Protein AF-K1YLX9-F1 (afdb_monomer_lite)

Foldseek 3Di:
DVVLVVVLVVVVVVLVVVLVVVVVVLCVVPVPPPPPPPPPPDDDDDPDPPPPPPQDPSNLQVQLSVQLSVQLVVLCVVCVPPPDVVVSVVNSNVRSNCRNCVSVVVVVVVVVVQVVVQVVVVVVLVVQLVVCVVVPDDNLRSLVVSLVPDDPPNVVVSVVVNVD

pLDDT: mean 75.5, std 16.65, range [36.09, 94.88]

Radius of gyration: 24.66 Å; chains: 1; bounding box: 52×24×75 Å

Sequence (164 aa):
MEYLTGNTAILLCAFISMSIFVLTAIKILSTPYGKYEERYLKGASGQLNRMFIFLPPEAILYLKFLGLFLGAAIMILLFNNVKFKIVQYVLTTIGGVMGFYTPDMILKFMWQKRLEKFENQLLEGLNSMANSLKAGFSFPQALEQLAKESAAPFSQEMNLVLKE

Structure (mmCIF, N/CA/C/O backbone):
data_AF-K1YLX9-F1
#
_entry.id   AF-K1YLX9-F1
#
loop_
_atom_site.group_PDB
_atom_site.id
_atom_site.type_symbol
_atom_site.label_atom_id
_atom_site.label_alt_id
_atom_site.label_comp_id
_atom_site.label_asym_id
_atom_site.label_entity_id
_atom_site.label_seq_id
_atom_site.pdbx_PDB_ins_code
_atom_site.Cartn_x
_atom_site.Cartn_y
_atom_site.Cartn_z
_atom_site.occupancy
_atom_site.B_iso_or_equiv
_atom_site.auth_seq_id
_atom_site.auth_comp_id
_atom_site.auth_asym_id
_atom_site.auth_atom_id
_atom_site.pdbx_PDB_model_num
ATOM 1 N N . MET A 1 1 ? 27.629 9.381 -38.669 1.00 47.66 1 MET A N 1
ATOM 2 C CA . MET A 1 1 ? 27.213 9.246 -37.254 1.00 47.66 1 MET A CA 1
ATOM 3 C C . MET A 1 1 ? 25.820 9.826 -36.963 1.00 47.66 1 MET A C 1
ATOM 5 O O . MET A 1 1 ? 25.278 9.491 -35.923 1.00 47.66 1 MET A O 1
ATOM 9 N N . GLU A 1 2 ? 25.190 10.595 -37.865 1.00 52.34 2 GLU A N 1
ATOM 10 C CA . GLU A 1 2 ? 23.829 11.158 -37.673 1.00 52.34 2 GLU A CA 1
ATOM 11 C C . GLU A 1 2 ? 22.664 10.162 -37.832 1.00 52.34 2 GLU A C 1
ATOM 13 O O . GLU A 1 2 ? 21.599 10.355 -37.257 1.00 52.34 2 GLU A O 1
ATOM 18 N N . TYR A 1 3 ? 22.849 9.054 -38.555 1.00 50.16 3 TYR A N 1
ATOM 19 C CA . TYR A 1 3 ? 21.766 8.080 -38.772 1.00 50.16 3 TYR A CA 1
ATOM 20 C C . TYR A 1 3 ? 21.400 7.261 -37.516 1.00 50.16 3 TYR A C 1
ATOM 22 O O . TYR A 1 3 ? 20.285 6.753 -37.407 1.00 50.16 3 TYR A O 1
ATOM 30 N N . LEU A 1 4 ? 22.317 7.140 -36.547 1.00 51.62 4 LEU A N 1
ATOM 31 C CA . LEU A 1 4 ? 22.100 6.360 -35.320 1.00 51.62 4 LEU A CA 1
ATOM 32 C C . LEU A 1 4 ? 21.313 7.136 -34.253 1.00 51.62 4 LEU A C 1
ATOM 34 O O . LEU A 1 4 ? 20.521 6.525 -33.539 1.00 51.62 4 LEU A O 1
ATOM 38 N N . THR A 1 5 ? 21.487 8.459 -34.172 1.00 58.88 5 THR A N 1
ATOM 39 C CA . THR A 1 5 ? 20.756 9.332 -33.236 1.00 58.88 5 THR A CA 1
ATOM 40 C C . THR A 1 5 ? 19.301 9.527 -33.661 1.00 58.88 5 THR A C 1
ATOM 42 O O . THR A 1 5 ? 18.410 9.531 -32.810 1.00 58.88 5 THR A O 1
ATOM 45 N N . GLY A 1 6 ? 19.042 9.598 -34.972 1.00 62.84 6 GLY A N 1
ATOM 46 C CA . GLY A 1 6 ? 17.687 9.690 -35.522 1.00 62.84 6 GLY A CA 1
ATOM 47 C C . GLY A 1 6 ? 16.824 8.472 -35.185 1.00 62.84 6 GLY A C 1
ATOM 48 O O . GLY A 1 6 ? 15.699 8.624 -34.721 1.00 62.84 6 GLY A O 1
ATOM 49 N N . ASN A 1 7 ? 17.363 7.256 -35.322 1.00 62.34 7 ASN A N 1
ATOM 50 C CA . ASN A 1 7 ? 16.590 6.036 -35.066 1.00 62.34 7 ASN A CA 1
ATOM 51 C C . ASN A 1 7 ? 16.254 5.851 -33.573 1.00 62.34 7 ASN A C 1
ATOM 53 O O . ASN A 1 7 ? 15.144 5.461 -33.222 1.00 62.34 7 ASN A O 1
ATOM 57 N N . THR A 1 8 ? 17.175 6.197 -32.665 1.00 62.91 8 THR A N 1
ATOM 58 C CA . THR A 1 8 ? 16.890 6.182 -31.219 1.00 62.91 8 THR A CA 1
ATOM 59 C C . THR A 1 8 ? 15.872 7.245 -30.820 1.00 62.91 8 THR A C 1
ATOM 61 O O . THR A 1 8 ? 15.028 6.981 -29.969 1.00 62.91 8 THR A O 1
ATOM 64 N N . ALA A 1 9 ? 15.905 8.420 -31.457 1.00 66.62 9 ALA A N 1
ATOM 65 C CA . ALA A 1 9 ? 14.914 9.465 -31.224 1.00 66.62 9 ALA A CA 1
ATOM 66 C C . ALA A 1 9 ? 13.518 9.035 -31.706 1.00 66.62 9 ALA A C 1
ATOM 68 O O . ALA A 1 9 ? 12.544 9.214 -30.983 1.00 66.62 9 ALA A O 1
ATOM 69 N N . ILE A 1 10 ? 13.420 8.390 -32.873 1.00 71.88 10 ILE A N 1
ATOM 70 C CA . ILE A 1 10 ? 12.154 7.862 -33.407 1.00 71.88 10 ILE A CA 1
ATOM 71 C C . ILE A 1 10 ? 11.585 6.770 -32.492 1.00 71.88 10 ILE A C 1
ATOM 73 O O . ILE A 1 10 ? 10.393 6.785 -32.194 1.00 71.88 10 ILE A O 1
ATOM 77 N N . LEU A 1 11 ? 12.429 5.863 -31.992 1.00 65.88 11 LEU A N 1
ATOM 78 C CA . LEU A 1 11 ? 12.009 4.819 -31.054 1.00 65.88 11 LEU A CA 1
ATOM 79 C C . LEU A 1 11 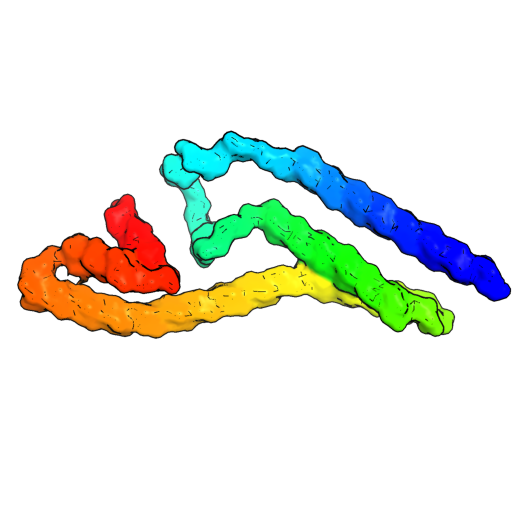? 11.532 5.398 -29.717 1.00 65.88 11 LEU A C 1
ATOM 81 O O . LEU A 1 11 ? 10.519 4.943 -29.190 1.00 65.88 11 LEU A O 1
ATOM 85 N N . LEU A 1 12 ? 12.208 6.423 -29.190 1.00 65.00 12 LEU A N 1
ATOM 86 C CA . LEU A 1 12 ? 11.768 7.127 -27.985 1.00 65.00 12 LEU A CA 1
ATOM 87 C C . LEU A 1 12 ? 10.439 7.848 -28.214 1.00 65.00 12 LEU A C 1
ATOM 89 O O . LEU A 1 12 ? 9.539 7.722 -27.393 1.00 65.00 12 LEU A O 1
ATOM 93 N N . CYS A 1 13 ? 10.269 8.538 -29.342 1.00 70.38 13 CYS A N 1
ATOM 94 C CA . CYS A 1 13 ? 9.016 9.209 -29.682 1.00 70.38 13 CYS A CA 1
ATOM 95 C C . CYS A 1 13 ? 7.858 8.218 -29.863 1.00 70.38 13 CYS A C 1
ATOM 97 O O . CYS A 1 13 ? 6.767 8.457 -29.348 1.00 70.38 13 CYS A O 1
ATOM 99 N N . ALA A 1 14 ? 8.090 7.087 -30.533 1.00 70.06 14 ALA A N 1
ATOM 100 C CA . ALA A 1 14 ? 7.095 6.029 -30.694 1.00 70.06 14 ALA A CA 1
ATOM 101 C C . ALA A 1 14 ? 6.730 5.390 -29.346 1.00 70.06 14 ALA A C 1
ATOM 103 O O . ALA A 1 14 ? 5.557 5.153 -29.069 1.00 70.06 14 ALA A O 1
ATOM 104 N N . PHE A 1 15 ? 7.714 5.178 -28.471 1.00 71.25 15 PHE A N 1
ATOM 105 C CA . PHE A 1 15 ? 7.494 4.640 -27.133 1.00 71.25 15 PHE A CA 1
ATOM 106 C C . PHE A 1 15 ? 6.742 5.621 -26.228 1.00 71.25 15 PHE A C 1
ATOM 108 O O . PHE A 1 15 ? 5.797 5.224 -25.551 1.00 71.25 15 PHE A O 1
ATOM 115 N N . ILE A 1 16 ? 7.108 6.904 -26.247 1.00 73.88 16 ILE A N 1
ATOM 116 C CA . ILE A 1 16 ? 6.421 7.970 -25.507 1.00 73.88 16 ILE A CA 1
ATOM 117 C C . ILE A 1 16 ? 4.983 8.113 -26.018 1.00 73.88 16 ILE A C 1
ATOM 119 O O . ILE A 1 16 ? 4.058 8.178 -25.214 1.00 73.88 16 ILE A O 1
ATOM 123 N N . SER A 1 17 ? 4.770 8.072 -27.336 1.00 70.19 17 SER A N 1
ATOM 124 C CA . SER A 1 17 ? 3.439 8.107 -27.951 1.00 70.19 17 SER A CA 1
ATOM 125 C C . SER A 1 17 ? 2.590 6.895 -27.558 1.00 70.19 17 SER A C 1
ATOM 127 O O . SER A 1 17 ? 1.453 7.069 -27.124 1.00 70.19 17 SER A O 1
ATOM 129 N N . MET A 1 18 ? 3.155 5.684 -27.602 1.00 70.19 18 MET A N 1
ATOM 130 C CA . MET A 1 18 ? 2.475 4.455 -27.182 1.00 70.19 18 MET A CA 1
ATOM 131 C C . MET A 1 18 ? 2.171 4.465 -25.678 1.00 70.19 18 MET A C 1
ATOM 133 O O . MET A 1 18 ? 1.100 4.038 -25.260 1.00 70.19 18 MET A O 1
ATOM 137 N N . SER A 1 19 ? 3.073 5.009 -24.860 1.00 64.00 19 SER A N 1
ATOM 138 C CA . SER A 1 19 ? 2.885 5.143 -23.411 1.00 64.00 19 SER A CA 1
ATOM 139 C C . SER A 1 19 ? 1.769 6.132 -23.091 1.00 64.00 19 SER A C 1
ATOM 141 O O . SER A 1 19 ? 0.883 5.828 -22.301 1.00 64.00 19 SER A O 1
ATOM 143 N N . ILE A 1 20 ? 1.757 7.298 -23.743 1.00 75.88 20 ILE A N 1
ATOM 144 C CA . ILE A 1 20 ? 0.692 8.298 -23.599 1.00 75.88 20 ILE A CA 1
ATOM 145 C C . ILE A 1 20 ? -0.641 7.726 -24.095 1.00 75.88 20 ILE A C 1
ATOM 147 O O . ILE A 1 20 ? -1.665 7.921 -23.441 1.00 75.88 20 ILE A O 1
ATOM 151 N N . PHE A 1 21 ? -0.639 6.975 -25.198 1.00 76.00 21 PHE A N 1
ATOM 152 C CA . PHE A 1 21 ? -1.827 6.307 -25.727 1.00 76.00 21 PHE A CA 1
ATOM 153 C C . PHE A 1 21 ? -2.375 5.264 -24.750 1.00 76.00 21 PHE A C 1
ATOM 155 O O . PHE A 1 21 ? -3.563 5.268 -24.456 1.00 76.00 21 PHE A O 1
ATOM 162 N N . VAL A 1 22 ? -1.517 4.427 -24.165 1.00 68.12 22 VAL A N 1
ATOM 163 C CA . VAL A 1 22 ? -1.929 3.443 -23.155 1.00 68.12 22 VAL A CA 1
ATOM 164 C C . VAL A 1 22 ? -2.443 4.146 -21.894 1.00 68.12 22 VAL A C 1
ATOM 166 O O . VAL A 1 22 ? -3.509 3.801 -21.397 1.00 68.12 22 VAL A O 1
ATOM 169 N N . LEU A 1 23 ? -1.770 5.190 -21.405 1.00 65.69 23 LEU A N 1
ATOM 170 C CA . LEU A 1 23 ? -2.221 5.938 -20.225 1.00 65.69 23 LEU A CA 1
ATOM 171 C C . LEU A 1 23 ? -3.572 6.632 -20.450 1.00 65.69 23 LEU A C 1
ATOM 173 O O . LEU A 1 23 ? -4.428 6.619 -19.565 1.00 65.69 23 LEU A O 1
ATOM 177 N N . THR A 1 24 ? -3.787 7.213 -21.631 1.00 66.38 24 THR A N 1
ATOM 178 C CA . THR A 1 24 ? -5.046 7.887 -21.986 1.00 66.38 24 THR A CA 1
ATOM 179 C C . THR A 1 24 ? -6.172 6.898 -22.278 1.00 66.38 24 THR A C 1
ATOM 181 O O . THR A 1 24 ? -7.286 7.113 -21.802 1.00 66.38 24 THR A O 1
ATOM 184 N N . ALA A 1 25 ? -5.890 5.783 -22.956 1.00 65.94 25 ALA A N 1
ATOM 185 C CA . ALA A 1 25 ? -6.848 4.708 -23.203 1.00 65.94 25 ALA A CA 1
ATOM 186 C C . ALA A 1 25 ? -7.333 4.081 -21.893 1.00 65.94 25 ALA A C 1
ATOM 188 O O . ALA A 1 25 ? -8.536 3.914 -21.700 1.00 65.94 25 ALA A O 1
ATOM 189 N N . ILE A 1 26 ? -6.425 3.810 -20.949 1.00 58.59 26 ILE A N 1
ATOM 190 C CA . ILE A 1 26 ? -6.841 3.268 -19.656 1.00 58.59 26 ILE A CA 1
ATOM 191 C C . ILE A 1 26 ? -7.603 4.352 -18.879 1.00 58.59 26 ILE A C 1
ATOM 193 O O . ILE A 1 26 ? -8.634 4.031 -18.316 1.00 58.59 26 ILE A O 1
ATOM 197 N N . LYS A 1 27 ? -7.195 5.638 -18.883 1.00 62.41 27 LYS A N 1
ATOM 198 C CA . LYS A 1 27 ? -7.940 6.736 -18.206 1.00 62.41 27 LYS A CA 1
ATOM 199 C C . LYS A 1 27 ? -9.368 6.923 -18.745 1.00 62.41 27 LYS A C 1
ATOM 201 O O . LYS A 1 27 ? -10.258 7.298 -17.990 1.00 62.41 27 LYS A O 1
ATOM 206 N N . ILE A 1 28 ? -9.583 6.638 -20.031 1.00 59.75 28 ILE A N 1
ATOM 207 C CA . ILE A 1 28 ? -10.905 6.572 -20.674 1.00 59.75 28 ILE A CA 1
ATOM 208 C C . ILE A 1 28 ? -11.705 5.363 -20.169 1.00 59.75 28 ILE A C 1
ATOM 210 O O . ILE A 1 28 ? -12.883 5.506 -19.842 1.00 59.75 28 ILE A O 1
ATOM 214 N N . LEU A 1 29 ? -11.071 4.194 -20.035 1.00 53.41 29 LEU A N 1
ATOM 215 C CA . LEU A 1 29 ? -11.706 3.010 -19.445 1.00 53.41 29 LEU A CA 1
ATOM 216 C C . LEU A 1 29 ? -11.951 3.146 -17.933 1.00 53.41 29 LEU A C 1
ATOM 218 O O . LEU A 1 29 ? -12.915 2.585 -17.423 1.00 53.41 29 LEU A O 1
ATOM 222 N N . SER A 1 30 ? -11.118 3.911 -17.227 1.00 51.19 30 SER A N 1
ATOM 223 C CA . SER A 1 30 ? -11.207 4.159 -15.788 1.00 51.19 30 SER A CA 1
ATOM 224 C C . SER A 1 30 ? -11.918 5.464 -15.448 1.00 51.19 30 SER A C 1
ATOM 226 O O . SER A 1 30 ? -11.746 5.955 -14.325 1.00 51.19 30 SER A O 1
ATOM 228 N N . THR A 1 31 ? -12.639 6.074 -16.400 1.00 48.94 31 THR A N 1
ATOM 229 C CA . THR A 1 31 ? -13.512 7.216 -16.105 1.00 48.94 31 THR A CA 1
ATOM 230 C C . THR A 1 31 ? -14.230 6.883 -14.804 1.00 48.94 31 THR A C 1
ATOM 232 O O . THR A 1 31 ? -14.852 5.820 -14.742 1.00 48.94 31 THR A O 1
ATOM 235 N N . PRO A 1 32 ? -14.060 7.686 -13.739 1.00 50.19 32 PRO A N 1
ATOM 236 C CA . PRO A 1 32 ? -14.566 7.322 -12.435 1.00 50.19 32 PRO A CA 1
ATOM 237 C C . PRO A 1 32 ? -16.074 7.214 -12.590 1.00 50.19 32 PRO A C 1
ATOM 239 O O . PRO A 1 32 ? -16.769 8.220 -12.728 1.00 50.19 32 PRO A O 1
ATOM 242 N N . TYR A 1 33 ? -16.582 5.983 -12.624 1.00 42.22 33 TYR A N 1
ATOM 243 C CA . TYR A 1 33 ? -17.987 5.712 -12.406 1.00 42.22 33 TYR A CA 1
ATOM 244 C C . TYR A 1 33 ? -18.232 6.167 -10.969 1.00 42.22 33 TYR A C 1
ATOM 246 O O . TYR A 1 33 ? -18.003 5.423 -10.020 1.00 42.22 33 TYR A O 1
ATOM 254 N N . GLY A 1 34 ? -18.562 7.454 -10.830 1.00 41.56 34 GLY A N 1
ATOM 255 C CA . GLY A 1 34 ? -18.740 8.220 -9.602 1.00 41.56 34 GLY A CA 1
ATOM 256 C C . GLY A 1 34 ? -19.887 7.705 -8.743 1.00 41.56 34 GLY A C 1
ATOM 257 O O . GLY A 1 34 ? -20.865 8.408 -8.528 1.00 41.56 34 GLY A O 1
ATOM 258 N N . LYS A 1 35 ? -19.779 6.458 -8.284 1.00 41.84 35 LYS A N 1
ATOM 259 C CA . LYS A 1 35 ? -20.726 5.753 -7.414 1.00 41.84 35 LYS A CA 1
ATOM 260 C C . LYS A 1 35 ? -20.020 4.745 -6.496 1.00 41.84 35 LYS A C 1
ATOM 262 O O . LYS A 1 35 ? -20.612 3.742 -6.111 1.00 41.84 35 LYS A O 1
ATOM 267 N N . TYR A 1 36 ? -18.764 5.003 -6.130 1.00 42.50 36 TYR A N 1
ATOM 268 C CA . TYR A 1 36 ? -18.043 4.186 -5.143 1.00 42.50 36 TYR A CA 1
ATOM 269 C C . TYR A 1 36 ? -18.459 4.469 -3.692 1.00 42.50 36 TYR A C 1
ATOM 271 O O . TYR A 1 36 ? -18.102 3.704 -2.803 1.00 42.50 36 TYR A O 1
ATOM 279 N N . GLU A 1 37 ? -19.235 5.526 -3.446 1.00 48.38 37 GLU A N 1
ATOM 280 C CA . GLU A 1 37 ? -19.493 6.000 -2.084 1.00 48.38 37 GLU A CA 1
ATOM 281 C C . GLU A 1 37 ? -20.789 5.458 -1.447 1.00 48.38 37 GLU A C 1
ATOM 283 O O . GLU A 1 37 ? -20.871 5.402 -0.227 1.00 48.38 37 GLU A O 1
ATOM 288 N N . GLU A 1 38 ? -21.779 4.962 -2.206 1.00 43.03 38 GLU A N 1
ATOM 289 C CA . GLU A 1 38 ? -23.131 4.768 -1.628 1.00 43.03 38 GLU A CA 1
ATOM 290 C C . GLU A 1 38 ? -23.729 3.345 -1.629 1.00 43.03 38 GLU A C 1
ATOM 292 O O . GLU A 1 38 ? -24.792 3.149 -1.045 1.00 43.03 38 GLU A O 1
ATOM 297 N N . ARG A 1 39 ? -23.105 2.314 -2.232 1.00 43.00 39 ARG A N 1
ATOM 298 C CA . ARG A 1 39 ? -23.733 0.963 -2.318 1.00 43.00 39 ARG A CA 1
ATOM 299 C C . ARG A 1 39 ? -22.871 -0.270 -2.012 1.00 43.00 39 ARG A C 1
ATOM 301 O O . ARG A 1 39 ? -23.409 -1.371 -2.033 1.00 43.00 39 ARG A O 1
ATOM 308 N N . TYR A 1 40 ? -21.591 -0.135 -1.659 1.00 47.94 40 TYR A N 1
ATOM 309 C CA . TYR A 1 40 ? -20.744 -1.292 -1.286 1.00 47.94 40 TYR A CA 1
ATOM 310 C C . TYR A 1 40 ? -20.849 -1.713 0.193 1.00 47.94 40 TYR A C 1
ATOM 312 O O . TYR A 1 40 ? -20.140 -2.606 0.656 1.00 47.94 40 TYR A O 1
ATOM 320 N N . LEU A 1 41 ? -21.806 -1.132 0.919 1.00 49.62 41 LEU A N 1
ATOM 321 C CA . LEU A 1 41 ? -22.439 -1.766 2.069 1.00 49.62 41 LEU A CA 1
ATOM 322 C C . LEU A 1 41 ? -23.513 -2.741 1.559 1.00 49.62 41 LEU A C 1
ATOM 324 O O . LEU A 1 41 ? -24.588 -2.296 1.166 1.00 49.62 41 LEU A O 1
ATOM 328 N N . LYS A 1 42 ? -23.205 -4.047 1.611 1.00 44.59 42 LYS A N 1
ATOM 329 C CA . LYS A 1 42 ? -24.094 -5.227 1.784 1.00 44.59 42 LYS A CA 1
ATOM 330 C C . LYS A 1 42 ? -23.739 -6.380 0.831 1.00 44.59 42 LYS A C 1
ATOM 332 O O . LYS A 1 42 ? -24.277 -6.498 -0.262 1.00 44.59 42 LYS A O 1
ATOM 337 N N . GLY A 1 43 ? -22.901 -7.297 1.316 1.00 45.38 43 GLY A N 1
ATOM 338 C CA . GLY A 1 43 ? -23.105 -8.725 1.040 1.00 45.38 43 GLY A CA 1
ATOM 339 C C . GLY A 1 43 ? -22.430 -9.366 -0.176 1.00 45.38 43 GLY A C 1
ATOM 340 O O . GLY A 1 43 ? -22.881 -10.431 -0.578 1.00 45.38 43 GLY A O 1
ATOM 341 N N . ALA A 1 44 ? -21.358 -8.808 -0.745 1.00 36.09 44 ALA A N 1
ATOM 342 C CA . ALA A 1 44 ? -20.653 -9.469 -1.848 1.00 36.09 44 ALA A CA 1
ATOM 343 C C . ALA A 1 44 ? -19.176 -9.741 -1.525 1.00 36.09 44 ALA A C 1
ATOM 345 O O . ALA A 1 44 ? -18.297 -8.933 -1.812 1.00 36.09 44 ALA A O 1
ATOM 346 N N . SER A 1 45 ? -18.939 -10.951 -0.999 1.00 37.84 45 SER A N 1
ATOM 347 C CA . SER A 1 45 ? -17.781 -11.809 -1.317 1.00 37.84 45 SER A CA 1
ATOM 348 C C . SER A 1 45 ? -16.401 -11.175 -1.095 1.00 37.84 45 SER A C 1
ATOM 350 O O . SER A 1 45 ? -15.804 -10.578 -1.980 1.00 37.84 45 SER A O 1
ATOM 352 N N . GLY A 1 46 ? -15.832 -11.279 0.100 1.00 44.19 46 GLY A N 1
ATOM 353 C CA . GLY A 1 46 ? -15.374 -12.568 0.612 1.00 44.19 46 GLY A CA 1
ATOM 354 C C . GLY A 1 46 ? -13.896 -12.739 0.253 1.00 44.19 46 GLY A C 1
ATOM 355 O O . GLY A 1 46 ? -13.560 -13.216 -0.821 1.00 44.19 46 GLY A O 1
ATOM 356 N N . GLN A 1 47 ? -13.027 -12.334 1.182 1.00 37.38 47 GLN A N 1
ATOM 357 C CA . GLN A 1 47 ? -11.569 -12.545 1.217 1.00 37.38 47 GLN A CA 1
ATOM 358 C C . GLN A 1 47 ? -10.631 -11.601 0.438 1.00 37.38 47 GLN A C 1
ATOM 360 O O . GLN A 1 47 ? -9.442 -11.624 0.748 1.00 37.38 47 GLN A O 1
ATOM 365 N N . LEU A 1 48 ? -11.095 -10.715 -0.454 1.00 41.59 48 LEU A N 1
ATOM 366 C CA . LEU A 1 48 ? -10.179 -9.900 -1.285 1.00 41.59 48 LEU A CA 1
ATOM 367 C C . LEU A 1 48 ? -10.047 -8.407 -0.928 1.00 41.59 48 LEU A C 1
ATOM 369 O O . LEU A 1 48 ? -9.545 -7.635 -1.735 1.00 41.59 48 LEU A O 1
ATOM 373 N N . ASN A 1 49 ? -10.454 -7.992 0.274 1.00 46.03 49 ASN A N 1
ATOM 374 C CA . ASN A 1 49 ? -10.232 -6.620 0.761 1.00 46.03 49 ASN A CA 1
ATOM 375 C C . ASN A 1 49 ? -9.612 -6.589 2.167 1.00 46.03 49 ASN A C 1
ATOM 377 O O . ASN A 1 49 ? -9.867 -5.692 2.965 1.00 46.03 49 ASN A O 1
ATOM 381 N N . ARG A 1 50 ? -8.808 -7.602 2.508 1.00 46.09 50 ARG A N 1
ATOM 382 C CA . ARG A 1 50 ? -8.065 -7.631 3.777 1.00 46.09 50 ARG A CA 1
ATOM 383 C C . ARG A 1 50 ? -6.735 -6.922 3.641 1.00 46.09 50 ARG A C 1
ATOM 385 O O . ARG A 1 50 ? -5.690 -7.511 3.840 1.00 46.09 50 ARG A O 1
ATOM 392 N N . MET A 1 51 ? -6.804 -5.652 3.284 1.00 47.00 51 MET A N 1
ATOM 393 C CA . MET A 1 51 ? -5.782 -4.664 3.560 1.00 47.00 51 MET A CA 1
ATOM 394 C C . MET A 1 51 ? -6.480 -3.331 3.364 1.00 47.00 51 MET A C 1
ATOM 396 O O . MET A 1 51 ? -6.807 -3.000 2.232 1.00 47.00 51 MET A O 1
ATOM 400 N N . PHE A 1 52 ? -6.745 -2.567 4.431 1.00 47.56 52 PHE A N 1
ATOM 401 C CA . PHE A 1 52 ? -7.233 -1.184 4.301 1.00 47.56 52 PHE A CA 1
ATOM 402 C C . PHE A 1 52 ? -6.119 -0.278 3.740 1.00 47.56 52 PHE A C 1
ATOM 404 O O . PHE A 1 52 ? -5.645 0.651 4.392 1.00 47.56 52 PHE A O 1
ATOM 411 N N . ILE A 1 53 ? -5.638 -0.619 2.554 1.00 47.91 53 ILE A N 1
ATOM 412 C CA . ILE A 1 53 ? -5.101 0.265 1.550 1.00 47.91 53 ILE A CA 1
ATOM 413 C C . ILE A 1 53 ? -6.224 0.283 0.511 1.00 47.91 53 ILE A C 1
ATOM 415 O O . ILE A 1 53 ? -6.395 -0.683 -0.224 1.00 47.91 53 ILE A O 1
ATOM 419 N N . PHE A 1 54 ? -7.034 1.341 0.495 1.00 54.38 54 PHE A N 1
ATOM 420 C CA . PHE A 1 54 ? -8.119 1.536 -0.473 1.00 54.38 54 PHE A CA 1
ATOM 421 C C . PHE A 1 54 ? -7.558 1.805 -1.884 1.00 54.38 54 PHE A C 1
ATOM 423 O O . PHE A 1 54 ? -7.874 2.825 -2.490 1.00 54.38 54 PHE A O 1
ATOM 430 N N . LEU A 1 55 ? -6.663 0.953 -2.397 1.00 57.28 55 LEU A N 1
ATOM 431 C CA . LEU A 1 55 ? -6.240 1.022 -3.787 1.00 57.28 55 LEU A CA 1
ATOM 432 C C . LEU A 1 55 ? -7.181 0.145 -4.620 1.00 57.28 55 LEU A C 1
ATOM 434 O O . LEU A 1 55 ? -7.138 -1.079 -4.473 1.00 57.28 55 LEU A O 1
ATOM 438 N N . PRO A 1 56 ? -8.013 0.741 -5.496 1.00 63.41 56 PRO A N 1
ATOM 439 C CA . PRO A 1 56 ? -8.772 -0.026 -6.470 1.00 63.41 56 PRO A CA 1
ATOM 440 C C . PRO A 1 56 ? -7.830 -0.950 -7.266 1.00 63.41 56 PRO A C 1
ATOM 442 O O . PRO A 1 56 ? -6.706 -0.528 -7.576 1.00 63.41 56 PRO A O 1
ATOM 445 N N . PRO A 1 57 ? -8.241 -2.183 -7.624 1.00 63.22 57 PRO A N 1
ATOM 446 C CA . PRO A 1 57 ? -7.447 -3.070 -8.480 1.00 63.22 57 PRO A CA 1
ATOM 447 C C . PRO A 1 57 ? -6.946 -2.373 -9.753 1.00 63.22 57 PRO A C 1
ATOM 449 O O . PRO A 1 57 ? -5.831 -2.614 -10.218 1.00 63.22 57 PRO A O 1
ATOM 452 N N . GLU A 1 58 ? -7.737 -1.433 -10.265 1.00 67.88 58 GLU A N 1
ATOM 453 C CA . GLU A 1 58 ? -7.421 -0.581 -11.402 1.00 67.88 58 GLU A CA 1
ATOM 454 C C . GLU A 1 58 ? -6.190 0.297 -11.124 1.00 67.88 58 GLU A C 1
ATOM 456 O O . GLU A 1 58 ? -5.269 0.338 -11.937 1.00 67.88 58 GLU A O 1
ATOM 461 N N . ALA A 1 59 ? -6.114 0.944 -9.954 1.00 70.88 59 ALA A N 1
ATOM 462 C CA . ALA A 1 59 ? -4.972 1.771 -9.549 1.00 70.88 59 ALA A CA 1
ATOM 463 C C . ALA A 1 59 ? -3.671 0.961 -9.440 1.00 70.88 59 ALA A C 1
ATOM 465 O O . ALA A 1 59 ? -2.598 1.460 -9.782 1.00 70.88 59 ALA A O 1
ATOM 466 N N . ILE A 1 60 ? -3.754 -0.303 -9.017 1.00 71.88 60 ILE A N 1
ATOM 467 C CA . ILE A 1 60 ? -2.589 -1.194 -8.972 1.00 71.88 60 ILE A CA 1
ATOM 468 C C . ILE A 1 60 ? -2.110 -1.503 -10.393 1.00 71.88 60 ILE A C 1
ATOM 470 O O . ILE A 1 60 ? -0.913 -1.413 -10.662 1.00 71.88 60 ILE A O 1
ATOM 474 N N . LEU A 1 61 ? -3.021 -1.801 -11.325 1.00 76.06 61 LEU A N 1
ATOM 475 C CA . LEU A 1 61 ? -2.664 -2.000 -12.733 1.00 76.06 61 LEU A CA 1
ATOM 476 C C . LEU A 1 61 ? -2.011 -0.750 -13.335 1.00 76.06 61 LEU A C 1
ATOM 478 O O . LEU A 1 61 ? -0.997 -0.868 -14.025 1.00 76.06 61 LEU A O 1
ATOM 482 N N . TYR A 1 62 ? -2.516 0.445 -13.016 1.00 76.75 62 TYR A N 1
ATOM 483 C CA . TYR A 1 62 ? -1.878 1.702 -13.414 1.00 76.75 62 TYR A CA 1
ATOM 484 C C . TYR A 1 62 ? -0.450 1.827 -12.910 1.00 76.75 62 TYR A C 1
ATOM 486 O O . TYR A 1 62 ? 0.442 2.148 -13.691 1.00 76.75 62 TYR A O 1
ATOM 494 N N . LEU A 1 63 ? -0.222 1.559 -11.624 1.00 74.88 63 LEU A N 1
ATOM 495 C CA . LEU A 1 63 ? 1.113 1.617 -11.037 1.00 74.88 63 LEU A CA 1
ATOM 496 C C . LEU A 1 63 ? 2.062 0.605 -11.685 1.00 74.88 63 LEU A C 1
ATOM 498 O O . LEU A 1 63 ? 3.228 0.925 -11.899 1.00 74.88 63 LEU A O 1
ATOM 502 N N . LYS A 1 64 ? 1.570 -0.584 -12.049 1.00 82.12 64 LYS A N 1
ATOM 503 C CA . LYS A 1 64 ? 2.362 -1.611 -12.739 1.00 82.12 64 LYS A CA 1
ATOM 504 C C . LYS A 1 64 ? 2.766 -1.191 -14.146 1.00 82.12 64 LYS A C 1
ATOM 506 O O . LYS A 1 64 ? 3.939 -1.290 -14.496 1.00 82.12 64 LYS A O 1
ATOM 511 N N . PHE A 1 65 ? 1.827 -0.687 -14.947 1.00 81.50 65 PHE A N 1
ATOM 512 C CA . PHE A 1 65 ? 2.153 -0.185 -16.282 1.00 81.50 65 PHE A CA 1
ATOM 513 C C . PHE A 1 65 ? 3.047 1.052 -16.211 1.00 81.50 65 PHE A C 1
ATOM 515 O O . PHE A 1 65 ? 4.030 1.132 -16.940 1.00 81.50 65 PHE A O 1
ATOM 522 N N . LEU A 1 66 ? 2.777 1.980 -15.292 1.00 81.06 66 LEU A N 1
ATOM 523 C CA . LEU A 1 66 ? 3.644 3.132 -15.057 1.00 81.06 66 LEU A CA 1
ATOM 524 C C . LEU A 1 66 ? 5.069 2.682 -14.704 1.00 81.06 66 LEU A C 1
ATOM 526 O O . LEU A 1 66 ? 6.029 3.168 -15.295 1.00 81.06 66 LEU A O 1
ATOM 530 N N . GLY A 1 67 ? 5.205 1.716 -13.795 1.00 83.44 67 GLY A N 1
ATOM 531 C CA . GLY A 1 67 ? 6.484 1.121 -13.425 1.00 83.44 67 GLY A CA 1
ATOM 532 C C . GLY A 1 67 ? 7.195 0.459 -14.606 1.00 83.44 67 GLY A C 1
ATOM 533 O O . GLY A 1 67 ? 8.388 0.687 -14.789 1.00 83.44 67 GLY A O 1
ATOM 534 N N . LEU A 1 68 ? 6.473 -0.287 -15.449 1.00 86.69 68 LEU A N 1
ATOM 535 C CA . LEU A 1 68 ? 6.999 -0.883 -16.683 1.00 86.69 68 LEU A CA 1
ATOM 536 C C . LEU A 1 68 ? 7.608 0.184 -17.607 1.00 86.69 68 LEU A C 1
ATOM 538 O O . LEU A 1 68 ? 8.757 0.056 -18.033 1.00 86.69 68 LEU A O 1
ATOM 542 N N . PHE A 1 69 ? 6.850 1.242 -17.907 1.00 82.00 69 PHE A N 1
ATOM 543 C CA . PHE A 1 69 ? 7.288 2.297 -18.823 1.00 82.00 69 PHE A CA 1
ATOM 544 C C . PHE A 1 69 ? 8.449 3.111 -18.248 1.00 82.00 69 PHE A C 1
ATOM 546 O O . PHE A 1 69 ? 9.421 3.370 -18.958 1.00 82.00 69 PHE A O 1
ATOM 553 N N . LEU A 1 70 ? 8.392 3.464 -16.960 1.00 83.06 70 LEU A N 1
ATOM 554 C CA . LEU A 1 70 ? 9.476 4.173 -16.280 1.00 83.06 70 LEU A CA 1
ATOM 555 C C . LEU A 1 70 ? 10.748 3.324 -16.209 1.00 83.06 70 LEU A C 1
ATOM 557 O O . LEU A 1 70 ? 11.825 3.818 -16.530 1.00 83.06 70 LEU A O 1
ATOM 561 N N . GLY A 1 71 ? 10.633 2.043 -15.851 1.00 86.31 71 GLY A N 1
ATOM 562 C CA . GLY A 1 71 ? 11.764 1.119 -15.781 1.00 86.31 71 GLY A CA 1
ATOM 563 C C . GLY A 1 71 ? 12.446 0.936 -17.136 1.00 86.31 71 GLY A C 1
ATOM 564 O O . GLY A 1 71 ? 13.668 1.045 -17.236 1.00 86.31 71 GLY A O 1
ATOM 565 N N . ALA A 1 72 ? 11.664 0.744 -18.202 1.00 84.31 72 ALA A N 1
ATOM 566 C CA . ALA A 1 72 ? 12.192 0.663 -19.560 1.00 84.31 72 ALA A CA 1
ATOM 567 C C . ALA A 1 72 ? 12.853 1.982 -20.005 1.00 84.31 72 ALA A C 1
ATOM 569 O O . ALA A 1 72 ? 13.964 1.961 -20.533 1.00 84.31 72 ALA A O 1
ATOM 570 N N . ALA A 1 73 ? 12.222 3.132 -19.745 1.00 81.25 73 ALA A N 1
ATOM 571 C CA . ALA A 1 73 ? 12.770 4.441 -20.098 1.00 81.25 73 ALA A CA 1
ATOM 572 C C . ALA A 1 73 ? 14.105 4.723 -19.389 1.00 81.25 73 ALA A C 1
ATOM 574 O O . ALA A 1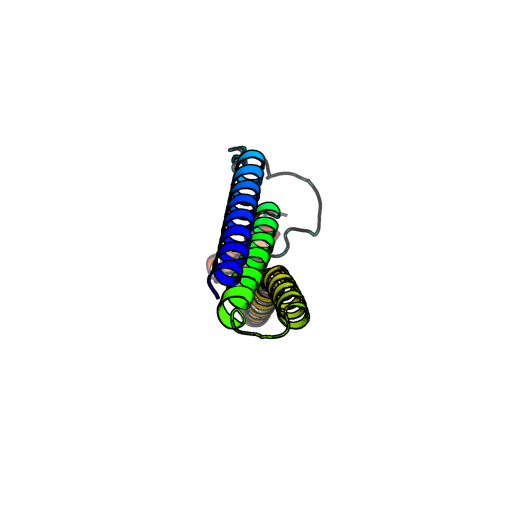 73 ? 15.065 5.143 -20.034 1.00 81.25 73 ALA A O 1
ATOM 575 N N . ILE A 1 74 ? 14.197 4.434 -18.086 1.00 82.44 74 ILE A N 1
ATOM 576 C CA . ILE A 1 74 ? 15.431 4.588 -17.304 1.00 82.44 74 ILE A CA 1
ATOM 577 C C . ILE A 1 74 ? 16.552 3.730 -17.898 1.00 82.44 74 ILE A C 1
ATOM 579 O O . ILE A 1 74 ? 17.653 4.234 -18.116 1.00 82.44 74 ILE A O 1
ATOM 583 N N . MET A 1 75 ? 16.285 2.462 -18.224 1.00 84.25 75 MET A N 1
ATOM 584 C CA . MET A 1 75 ? 17.307 1.589 -18.812 1.00 84.25 75 MET A CA 1
ATOM 585 C C . MET A 1 75 ? 17.752 2.057 -20.200 1.00 84.25 75 MET A C 1
ATOM 587 O O . MET A 1 75 ? 18.942 2.013 -20.503 1.00 84.25 75 MET A O 1
ATOM 591 N N . ILE A 1 76 ? 16.840 2.560 -21.037 1.00 83.12 76 ILE A N 1
ATOM 592 C CA . ILE A 1 76 ? 17.214 3.122 -22.343 1.00 83.12 76 ILE A CA 1
ATOM 593 C C . ILE A 1 76 ? 18.122 4.344 -22.165 1.00 83.12 76 ILE A C 1
ATOM 595 O O . ILE A 1 76 ? 19.119 4.457 -22.879 1.00 83.12 76 ILE A O 1
ATOM 599 N N . LEU A 1 77 ? 17.815 5.230 -21.210 1.00 80.50 77 LEU A N 1
ATOM 600 C CA . LEU A 1 77 ? 18.620 6.421 -20.924 1.00 80.50 77 LEU A CA 1
ATOM 601 C C . LEU A 1 77 ? 20.011 6.062 -20.386 1.00 80.50 77 LEU A C 1
ATOM 603 O O . LEU A 1 77 ? 21.007 6.594 -20.873 1.00 80.50 77 LEU A O 1
ATOM 607 N N . LEU A 1 78 ? 20.092 5.137 -19.426 1.00 81.81 78 LEU A N 1
ATOM 608 C CA . LEU A 1 78 ? 21.359 4.717 -18.820 1.00 81.81 78 LEU A CA 1
ATOM 609 C C . LEU A 1 78 ? 22.264 3.966 -19.807 1.00 81.81 78 LEU A C 1
ATOM 611 O O . LEU A 1 78 ? 23.482 4.132 -19.780 1.00 81.81 78 LEU A O 1
ATOM 615 N N . PHE A 1 79 ? 21.683 3.162 -20.703 1.00 83.25 79 PHE A N 1
ATOM 616 C CA . PHE A 1 79 ? 22.423 2.270 -21.603 1.00 83.25 79 PHE A CA 1
ATOM 617 C C . PHE A 1 79 ? 22.380 2.699 -23.076 1.00 83.25 79 PHE A C 1
ATOM 619 O O . PHE A 1 79 ? 22.635 1.891 -23.972 1.00 83.25 79 PHE A O 1
ATOM 626 N N . ASN A 1 80 ? 22.118 3.980 -23.353 1.00 78.62 80 ASN A N 1
ATOM 627 C CA . ASN A 1 80 ? 22.025 4.493 -24.724 1.00 78.62 80 ASN A CA 1
ATOM 628 C C . ASN A 1 80 ? 23.331 4.316 -25.530 1.00 78.62 80 ASN A C 1
ATOM 630 O O . ASN A 1 80 ? 23.306 4.091 -26.740 1.00 78.62 80 ASN A O 1
ATOM 634 N N . ASN A 1 81 ? 24.479 4.361 -24.846 1.00 78.06 81 ASN A N 1
ATOM 635 C CA . ASN A 1 81 ? 25.815 4.317 -25.453 1.00 78.06 81 ASN A CA 1
ATOM 636 C C . ASN A 1 81 ? 26.380 2.896 -25.639 1.00 78.06 81 ASN A C 1
ATOM 638 O O . ASN A 1 81 ? 27.539 2.732 -26.027 1.00 78.06 81 ASN A O 1
ATOM 642 N N . VAL A 1 82 ? 25.600 1.849 -25.353 1.00 82.19 82 VAL A N 1
ATOM 643 C CA . VAL A 1 82 ? 26.064 0.464 -25.500 1.00 82.19 82 VAL A CA 1
ATOM 644 C C . VAL A 1 82 ? 26.209 0.116 -26.986 1.00 82.19 82 VAL A C 1
ATOM 646 O O . VAL A 1 82 ? 25.253 0.188 -27.757 1.00 82.19 82 VAL A O 1
ATOM 649 N N . LYS A 1 83 ? 27.420 -0.297 -27.392 1.00 80.12 83 LYS A N 1
ATOM 650 C CA . LYS A 1 83 ? 27.749 -0.650 -28.790 1.00 80.12 83 LYS A CA 1
ATOM 651 C C . LYS A 1 83 ? 26.927 -1.836 -29.313 1.00 80.12 83 LYS A C 1
ATOM 653 O O . LYS A 1 83 ? 26.588 -1.883 -30.492 1.00 80.12 83 LYS A O 1
ATOM 658 N N . PHE A 1 84 ? 26.587 -2.778 -28.436 1.00 84.56 84 PHE A N 1
ATOM 659 C CA . PHE A 1 84 ? 25.786 -3.954 -28.767 1.00 84.56 84 PHE A CA 1
ATOM 660 C C . PHE A 1 84 ? 24.300 -3.699 -28.501 1.00 84.56 84 PHE A C 1
ATOM 662 O O . PHE A 1 84 ? 23.840 -3.762 -27.362 1.00 84.56 84 PHE A O 1
ATOM 669 N N . LYS A 1 85 ? 23.523 -3.470 -29.565 1.00 79.69 85 LYS A N 1
ATOM 670 C CA . LYS A 1 85 ? 22.075 -3.215 -29.460 1.00 79.69 85 LYS A CA 1
ATOM 671 C C . LYS A 1 85 ? 21.297 -4.369 -28.824 1.00 79.69 85 LYS A C 1
ATOM 673 O O . LYS A 1 85 ? 20.364 -4.112 -28.073 1.00 79.69 85 LYS A O 1
ATOM 678 N N . ILE A 1 86 ? 21.731 -5.617 -29.024 1.00 84.06 86 ILE A N 1
ATOM 679 C CA . ILE A 1 86 ? 21.152 -6.790 -28.343 1.00 84.06 86 ILE A CA 1
ATOM 680 C C . ILE A 1 86 ? 21.184 -6.626 -26.816 1.00 84.06 86 ILE A C 1
ATOM 682 O O . ILE A 1 86 ? 20.182 -6.868 -26.149 1.00 84.06 86 ILE A O 1
ATOM 686 N N . VAL A 1 87 ? 22.306 -6.151 -26.267 1.00 82.62 87 VAL A N 1
ATOM 687 C CA . VAL A 1 87 ? 22.476 -5.972 -24.819 1.00 82.62 87 VAL A CA 1
ATOM 688 C C . VAL A 1 87 ? 21.554 -4.862 -24.319 1.00 82.62 87 VAL A C 1
ATOM 690 O O . VAL A 1 87 ? 20.915 -5.014 -23.283 1.00 82.62 87 VAL A O 1
ATOM 693 N N . GLN A 1 88 ? 21.413 -3.780 -25.089 1.00 79.94 88 GLN A N 1
ATOM 694 C CA . GLN A 1 88 ? 20.498 -2.684 -24.769 1.00 79.94 88 GLN A CA 1
ATOM 695 C C . GLN A 1 88 ? 19.035 -3.154 -24.698 1.00 79.94 88 GLN A C 1
ATOM 697 O O . GLN A 1 88 ? 18.326 -2.790 -23.758 1.00 79.94 88 GLN A O 1
ATOM 702 N N . TYR A 1 89 ? 18.580 -3.979 -25.648 1.00 80.69 89 TYR A N 1
ATOM 703 C CA . TYR A 1 89 ? 17.215 -4.514 -25.631 1.00 80.69 89 TYR A CA 1
ATOM 704 C C . TYR A 1 89 ? 16.973 -5.422 -24.425 1.00 80.69 89 TYR A C 1
ATOM 706 O O . TYR A 1 89 ? 15.992 -5.224 -23.714 1.00 80.69 89 TYR A O 1
ATOM 714 N N . VAL A 1 90 ? 17.896 -6.347 -24.141 1.00 86.75 90 VAL A N 1
ATOM 715 C CA . VAL A 1 90 ? 17.791 -7.249 -22.982 1.00 86.75 90 VAL A CA 1
ATOM 716 C C . VAL A 1 90 ? 17.704 -6.455 -21.678 1.00 86.75 90 VAL A C 1
ATOM 718 O O . VAL A 1 90 ? 16.809 -6.687 -20.868 1.00 86.75 90 VAL A O 1
ATOM 721 N N . LEU A 1 91 ? 18.583 -5.468 -21.495 1.00 84.50 91 LEU A N 1
ATOM 722 C CA . LEU A 1 91 ? 18.591 -4.608 -20.312 1.00 84.50 91 LEU A CA 1
ATOM 723 C C . LEU A 1 91 ? 17.303 -3.784 -20.175 1.00 84.50 91 LEU A C 1
ATOM 725 O O . LEU A 1 91 ? 16.769 -3.654 -19.075 1.00 84.50 91 LEU A O 1
ATOM 729 N N . THR A 1 92 ? 16.766 -3.278 -21.286 1.00 84.94 92 THR A N 1
ATOM 730 C CA . THR A 1 92 ? 15.495 -2.539 -21.300 1.00 84.94 92 THR A CA 1
ATOM 731 C C . THR A 1 92 ? 14.325 -3.428 -20.887 1.00 84.94 92 THR A C 1
ATOM 733 O O . THR A 1 92 ? 13.515 -3.026 -20.053 1.00 84.94 92 THR A O 1
ATOM 736 N N . THR A 1 93 ? 14.250 -4.650 -21.422 1.00 85.50 93 THR A N 1
ATOM 737 C CA . THR A 1 93 ? 13.213 -5.618 -21.049 1.00 85.50 93 THR A CA 1
ATOM 738 C C . THR A 1 93 ? 13.303 -5.972 -19.570 1.00 85.50 93 THR A C 1
ATOM 740 O O . THR A 1 93 ? 12.282 -5.964 -18.888 1.00 85.50 93 THR A O 1
ATOM 743 N N . ILE A 1 94 ? 14.509 -6.213 -19.049 1.00 89.12 94 ILE A N 1
ATOM 744 C CA . ILE A 1 94 ? 14.713 -6.501 -17.624 1.00 89.12 94 ILE A CA 1
ATOM 745 C C . ILE A 1 94 ? 14.234 -5.329 -16.762 1.00 89.12 94 ILE A C 1
ATOM 747 O O . ILE A 1 94 ? 13.473 -5.546 -15.823 1.00 89.12 94 ILE A O 1
ATOM 751 N N . GLY A 1 95 ? 14.615 -4.091 -17.095 1.00 85.06 95 GLY A N 1
ATOM 752 C CA . GLY A 1 95 ? 14.187 -2.913 -16.335 1.00 85.06 95 GLY A CA 1
ATOM 753 C C . GLY A 1 95 ? 12.682 -2.678 -16.374 1.00 85.06 95 GLY A C 1
ATOM 754 O O . GLY A 1 95 ? 12.092 -2.352 -15.347 1.00 85.06 95 GLY A O 1
ATOM 755 N N . GLY A 1 96 ? 12.045 -2.897 -17.527 1.00 85.56 96 GLY A N 1
ATOM 756 C CA . GLY A 1 96 ? 10.590 -2.850 -17.639 1.00 85.56 96 GLY A CA 1
ATOM 757 C C . GLY A 1 96 ? 9.927 -3.901 -16.750 1.00 85.56 96 GLY A C 1
ATOM 758 O O . GLY A 1 96 ? 9.091 -3.565 -15.915 1.00 85.56 96 GLY A O 1
ATOM 759 N N . VAL A 1 97 ? 10.343 -5.165 -16.864 1.00 89.81 97 VAL A N 1
ATOM 760 C CA . VAL A 1 97 ? 9.802 -6.266 -16.051 1.00 89.81 97 VAL A CA 1
ATOM 761 C C . VAL A 1 97 ? 9.983 -5.988 -14.558 1.00 89.81 97 VAL A C 1
ATOM 763 O O . VAL A 1 97 ? 9.027 -6.122 -13.797 1.00 89.81 97 VAL A O 1
ATOM 766 N N . MET A 1 98 ? 11.166 -5.539 -14.132 1.00 90.12 98 MET A N 1
ATOM 767 C CA . MET A 1 98 ? 11.401 -5.144 -12.740 1.00 90.12 98 MET A CA 1
ATOM 768 C C . MET A 1 98 ? 10.456 -4.017 -12.317 1.00 90.12 98 MET A C 1
ATOM 770 O O . MET A 1 98 ? 9.778 -4.144 -11.302 1.00 90.12 98 MET A O 1
ATOM 774 N N . GLY A 1 99 ? 10.336 -2.964 -13.128 1.00 86.06 99 GLY A N 1
ATOM 775 C CA . GLY A 1 99 ? 9.417 -1.855 -12.888 1.00 86.06 99 GLY A CA 1
ATOM 776 C C . GLY A 1 99 ? 7.953 -2.283 -12.747 1.00 86.06 99 GLY A C 1
ATOM 777 O O . GLY A 1 99 ? 7.247 -1.751 -11.895 1.00 86.06 99 GLY A O 1
ATOM 778 N N . PHE A 1 100 ? 7.510 -3.281 -13.516 1.00 86.38 100 PHE A N 1
ATOM 779 C CA . PHE A 1 100 ? 6.158 -3.838 -13.430 1.00 86.38 100 PHE A CA 1
ATOM 780 C C . PHE A 1 100 ? 5.888 -4.563 -12.103 1.00 86.38 100 PHE A C 1
ATOM 782 O O . PHE A 1 100 ? 4.786 -4.465 -11.569 1.00 86.38 100 PHE A O 1
ATOM 789 N N . TYR A 1 101 ? 6.873 -5.279 -11.554 1.00 86.06 101 TYR A N 1
ATOM 790 C CA . TYR A 1 101 ? 6.724 -6.010 -10.288 1.00 86.06 101 TYR A CA 1
ATOM 791 C C . TYR A 1 101 ? 6.986 -5.151 -9.041 1.00 86.06 101 TYR A C 1
ATOM 793 O O . TYR A 1 101 ? 6.566 -5.524 -7.943 1.00 86.06 101 TYR A O 1
ATOM 801 N N . THR A 1 102 ? 7.625 -3.987 -9.187 1.00 85.50 102 THR A N 1
ATOM 802 C CA . THR A 1 102 ? 7.923 -3.066 -8.078 1.00 85.50 102 THR A CA 1
ATOM 803 C C . THR A 1 102 ? 6.703 -2.732 -7.201 1.00 85.50 102 THR A C 1
ATOM 805 O O . THR A 1 102 ? 6.822 -2.844 -5.978 1.00 85.50 102 THR A O 1
ATOM 808 N N . PRO A 1 103 ? 5.517 -2.381 -7.744 1.00 77.12 103 PRO A N 1
ATOM 809 C CA . PRO A 1 103 ? 4.348 -2.075 -6.917 1.00 77.12 103 PRO A CA 1
ATOM 810 C C . PRO A 1 103 ? 3.908 -3.247 -6.032 1.00 77.12 103 PRO A C 1
ATOM 812 O O . PRO A 1 103 ? 3.567 -3.035 -4.872 1.00 77.12 103 PRO A O 1
ATOM 815 N N . ASP A 1 104 ? 3.976 -4.486 -6.532 1.00 81.88 104 ASP A N 1
ATOM 816 C CA . ASP A 1 104 ? 3.605 -5.676 -5.754 1.00 81.88 104 ASP A CA 1
ATOM 817 C C . ASP A 1 104 ? 4.546 -5.887 -4.564 1.00 81.88 104 ASP A C 1
ATOM 819 O O . ASP A 1 104 ? 4.106 -6.257 -3.474 1.00 81.88 104 ASP A O 1
ATOM 823 N N . MET A 1 105 ? 5.846 -5.644 -4.757 1.00 79.25 105 MET A N 1
ATOM 824 C CA . MET A 1 105 ? 6.833 -5.742 -3.680 1.00 79.25 105 MET A CA 1
ATOM 825 C C . MET A 1 105 ? 6.581 -4.691 -2.595 1.00 79.25 105 MET A C 1
ATOM 827 O O . MET A 1 105 ? 6.601 -5.021 -1.409 1.00 79.25 105 MET A O 1
ATOM 831 N N . ILE A 1 106 ? 6.285 -3.448 -2.990 1.00 79.38 106 ILE A N 1
ATOM 832 C CA . ILE A 1 106 ? 5.969 -2.360 -2.054 1.00 79.38 106 ILE A CA 1
ATOM 833 C C . ILE A 1 106 ? 4.697 -2.683 -1.265 1.00 79.38 106 ILE A C 1
ATOM 835 O O . ILE A 1 106 ? 4.689 -2.560 -0.041 1.00 79.38 106 ILE A O 1
ATOM 839 N N . LEU A 1 107 ? 3.640 -3.151 -1.935 1.00 79.31 107 LEU A N 1
ATOM 840 C CA . LEU A 1 107 ? 2.384 -3.522 -1.279 1.00 79.31 107 LEU A CA 1
ATOM 841 C C . LEU A 1 107 ? 2.586 -4.650 -0.261 1.00 79.31 107 LEU A C 1
ATOM 843 O O . LEU A 1 107 ? 2.122 -4.542 0.874 1.00 79.31 107 LEU A O 1
ATOM 847 N N . LYS A 1 108 ? 3.338 -5.698 -0.623 1.00 81.00 108 LYS A N 1
ATOM 848 C CA . LYS A 1 108 ? 3.686 -6.792 0.299 1.00 81.00 108 LYS A CA 1
ATOM 849 C C . LYS A 1 108 ? 4.459 -6.295 1.518 1.00 81.00 108 LYS A C 1
ATOM 851 O O . LYS A 1 108 ? 4.164 -6.707 2.637 1.00 81.00 108 LYS A O 1
ATOM 856 N N . PHE A 1 109 ? 5.409 -5.387 1.320 1.00 80.62 109 PHE A N 1
ATOM 857 C CA . PHE A 1 109 ? 6.164 -4.789 2.417 1.00 80.62 109 PHE A CA 1
ATOM 858 C C . PHE A 1 109 ? 5.274 -3.951 3.347 1.00 80.62 109 PHE A C 1
ATOM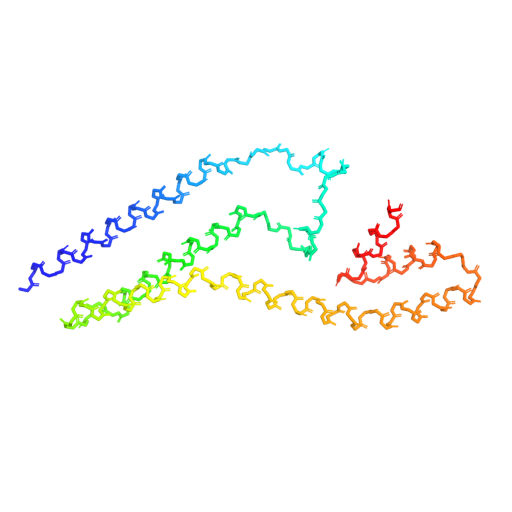 860 O O . PHE A 1 109 ? 5.347 -4.083 4.569 1.00 80.62 109 PHE A O 1
ATOM 867 N N . MET A 1 110 ? 4.386 -3.123 2.789 1.00 78.75 110 MET A N 1
ATOM 868 C CA . MET A 1 110 ? 3.415 -2.358 3.577 1.00 78.75 110 MET A CA 1
ATOM 869 C C . MET A 1 110 ? 2.465 -3.275 4.358 1.00 78.75 110 MET A C 1
ATOM 871 O O . MET A 1 110 ? 2.078 -2.942 5.478 1.00 78.75 110 MET A O 1
ATOM 875 N N . TRP A 1 111 ? 2.108 -4.432 3.792 1.00 81.25 111 TRP A N 1
ATOM 876 C CA . TRP A 1 111 ? 1.268 -5.438 4.446 1.00 81.25 111 TRP A CA 1
ATOM 877 C C . TRP A 1 111 ? 1.946 -6.043 5.654 1.00 81.25 111 TRP A C 1
ATOM 879 O O . TRP A 1 111 ? 1.372 -6.030 6.739 1.00 81.25 111 TRP A O 1
ATOM 889 N N . GLN A 1 112 ? 3.185 -6.488 5.483 1.00 83.00 112 GLN A N 1
ATOM 890 C CA . GLN A 1 112 ? 3.971 -7.046 6.575 1.00 83.00 112 GLN A CA 1
ATOM 891 C C . GLN A 1 112 ? 4.129 -6.038 7.714 1.00 83.00 112 GLN A C 1
ATOM 893 O O . GLN A 1 112 ? 3.846 -6.372 8.859 1.00 83.00 112 GLN A O 1
ATOM 898 N N . LYS A 1 113 ? 4.448 -4.775 7.403 1.00 86.19 113 LYS A N 1
ATOM 899 C CA . LYS A 1 113 ? 4.530 -3.715 8.420 1.00 86.19 113 LYS A CA 1
ATOM 900 C C . LYS A 1 113 ? 3.213 -3.462 9.147 1.00 86.19 113 LYS A C 1
ATOM 902 O O . LYS A 1 113 ? 3.203 -3.194 10.346 1.00 86.19 113 LYS A O 1
ATOM 907 N N . ARG A 1 114 ? 2.090 -3.500 8.427 1.00 85.12 114 ARG A N 1
ATOM 908 C CA . ARG A 1 114 ? 0.763 -3.346 9.033 1.00 85.12 114 ARG A CA 1
ATOM 909 C C . ARG A 1 114 ? 0.436 -4.519 9.954 1.00 85.12 114 ARG A C 1
ATOM 911 O O . ARG A 1 114 ? -0.121 -4.281 11.020 1.00 85.12 114 ARG A O 1
ATOM 918 N N . LEU A 1 115 ? 0.762 -5.741 9.539 1.00 88.75 115 LEU A N 1
ATOM 919 C CA . LEU A 1 115 ? 0.533 -6.948 10.325 1.00 88.75 115 LEU A CA 1
ATOM 920 C C . LEU A 1 115 ? 1.360 -6.924 11.612 1.00 88.75 115 LEU A C 1
ATOM 922 O O . LEU A 1 115 ? 0.799 -7.075 12.686 1.00 88.75 115 LEU A O 1
ATOM 926 N N . GLU A 1 116 ? 2.648 -6.606 11.513 1.00 91.81 116 GLU A N 1
ATOM 927 C CA . GLU A 1 116 ? 3.532 -6.445 12.671 1.00 91.81 116 GLU A CA 1
ATOM 928 C C . GLU A 1 116 ? 3.001 -5.374 13.639 1.00 91.81 116 GLU A C 1
ATOM 930 O O . GLU A 1 116 ? 2.942 -5.572 14.852 1.00 91.81 116 GLU A O 1
ATOM 935 N N . LYS A 1 117 ? 2.528 -4.236 13.113 1.00 89.75 117 LYS A N 1
ATOM 936 C CA . LYS A 1 117 ? 1.877 -3.210 13.938 1.00 89.75 117 LYS A CA 1
ATOM 937 C C . LYS A 1 117 ? 0.608 -3.734 14.620 1.00 89.75 117 LYS A C 1
ATOM 939 O O . LYS A 1 117 ? 0.388 -3.424 15.785 1.00 89.75 117 LYS A O 1
ATOM 944 N N . PHE A 1 118 ? -0.217 -4.504 13.914 1.00 90.81 118 PHE A N 1
ATOM 945 C CA . PHE A 1 118 ? -1.432 -5.094 14.474 1.00 90.81 118 PHE A CA 1
ATOM 946 C C . PHE A 1 118 ? -1.121 -6.103 15.586 1.00 90.81 118 PHE A C 1
ATOM 948 O O . PHE A 1 118 ? -1.747 -6.046 16.638 1.00 90.81 118 PHE A O 1
ATOM 955 N N . GLU A 1 119 ? -0.140 -6.983 15.386 1.00 92.31 119 GLU A N 1
ATOM 956 C CA . GLU A 1 119 ? 0.288 -7.974 16.382 1.00 92.31 119 GLU A CA 1
ATOM 957 C C . GLU A 1 119 ? 0.770 -7.304 17.673 1.00 92.31 119 GLU A C 1
ATOM 959 O O . GLU A 1 119 ? 0.369 -7.704 18.766 1.00 92.31 119 GLU A O 1
ATOM 964 N N . ASN A 1 120 ? 1.548 -6.227 17.553 1.00 92.44 120 ASN A N 1
ATOM 965 C CA . ASN A 1 120 ? 1.978 -5.441 18.709 1.00 92.44 120 ASN A CA 1
ATOM 966 C C . ASN A 1 120 ? 0.785 -4.805 19.450 1.00 92.44 120 ASN A C 1
ATOM 968 O O . ASN A 1 120 ? 0.709 -4.862 20.676 1.00 92.44 120 ASN A O 1
ATOM 972 N N . GLN A 1 121 ? -0.187 -4.259 18.712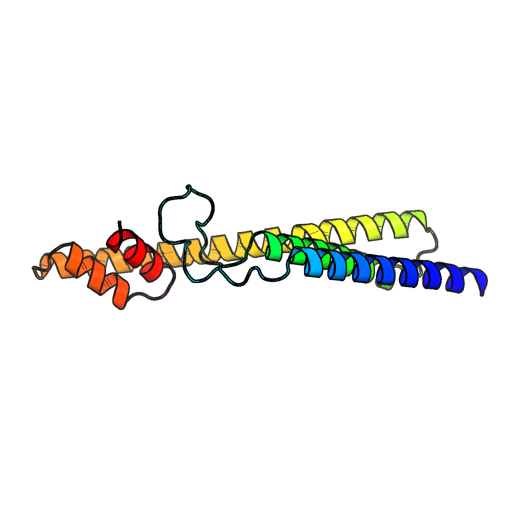 1.00 94.38 121 GLN A N 1
ATOM 973 C CA . GLN A 1 121 ? -1.405 -3.675 19.288 1.00 94.38 121 GLN A CA 1
ATOM 974 C C . GLN A 1 121 ? -2.343 -4.725 19.910 1.00 94.38 121 GLN A C 1
ATOM 976 O O . GLN A 1 121 ? -3.101 -4.399 20.821 1.00 94.38 121 GLN A O 1
ATOM 981 N N . LEU A 1 122 ? -2.294 -5.982 19.456 1.00 94.00 122 LEU A N 1
ATOM 982 C CA . LEU A 1 122 ? -3.152 -7.061 19.951 1.00 94.00 122 LEU A CA 1
ATOM 983 C C . LEU A 1 122 ? -2.906 -7.362 21.428 1.00 94.00 122 LEU A C 1
ATOM 985 O O . LEU A 1 122 ? -3.860 -7.522 22.186 1.00 94.00 122 LEU A O 1
ATOM 989 N N . LEU A 1 123 ? -1.643 -7.407 21.851 1.00 91.75 123 LEU A N 1
ATOM 990 C CA . LEU A 1 123 ? -1.287 -7.660 23.248 1.00 91.75 123 LEU A CA 1
ATOM 991 C C . LEU A 1 123 ? -1.806 -6.550 24.170 1.00 91.75 123 LEU A C 1
ATOM 993 O O . LEU A 1 123 ? -2.428 -6.828 25.198 1.00 91.75 123 LEU A O 1
ATOM 997 N N . GLU A 1 124 ? -1.589 -5.292 23.790 1.00 92.31 124 GLU A N 1
ATOM 998 C CA . GLU A 1 124 ? -2.087 -4.127 24.529 1.00 92.31 124 GLU A CA 1
ATOM 999 C C . GLU A 1 124 ? -3.621 -4.111 24.574 1.00 92.31 124 GLU A C 1
ATOM 1001 O O . GLU A 1 124 ? -4.215 -3.920 25.639 1.00 92.31 124 GLU A O 1
ATOM 1006 N N . GLY A 1 125 ? -4.267 -4.397 23.442 1.00 93.19 125 GLY A N 1
ATOM 1007 C CA . GLY A 1 125 ? -5.719 -4.428 23.331 1.00 93.19 125 GLY A CA 1
ATOM 1008 C C . GLY A 1 125 ? -6.372 -5.532 24.161 1.00 93.19 125 GLY A C 1
ATOM 1009 O O . GLY A 1 125 ? -7.368 -5.274 24.835 1.00 93.19 125 GLY A O 1
ATOM 1010 N N . LEU A 1 126 ? -5.796 -6.739 24.190 1.00 93.38 126 LEU A N 1
ATOM 1011 C CA . LEU A 1 126 ? -6.287 -7.842 25.026 1.00 93.38 126 LEU A CA 1
ATOM 1012 C C . LEU A 1 126 ? -6.184 -7.517 26.519 1.00 93.38 126 LEU A C 1
ATOM 1014 O O . LEU A 1 126 ? -7.116 -7.795 27.273 1.00 93.38 126 LEU A O 1
ATOM 1018 N N . ASN A 1 127 ? -5.086 -6.889 26.944 1.00 94.12 127 ASN A N 1
ATOM 1019 C CA . ASN A 1 127 ? -4.924 -6.446 28.328 1.00 94.12 127 ASN A CA 1
ATOM 1020 C C . ASN A 1 127 ? -5.942 -5.363 28.701 1.00 94.12 127 ASN A C 1
ATOM 1022 O O . ASN A 1 127 ? -6.562 -5.445 29.763 1.00 94.12 127 ASN A O 1
ATOM 1026 N N . SER A 1 128 ? -6.145 -4.378 27.822 1.00 93.25 128 SER A N 1
ATOM 1027 C CA . SER A 1 128 ? -7.150 -3.330 28.020 1.00 93.25 128 SER A CA 1
ATOM 1028 C C . SER A 1 128 ? -8.555 -3.928 28.137 1.00 93.25 128 SER A C 1
ATOM 1030 O O . SER A 1 128 ? -9.247 -3.701 29.129 1.00 93.25 128 SER A O 1
ATOM 1032 N N . MET A 1 129 ? -8.927 -4.816 27.212 1.00 94.00 129 MET A N 1
ATOM 1033 C CA . MET A 1 129 ? -10.227 -5.485 27.227 1.00 94.00 129 MET A CA 1
ATOM 1034 C C . MET A 1 129 ? -10.429 -6.336 28.485 1.00 94.00 129 MET A C 1
ATOM 1036 O O . MET A 1 129 ? -11.485 -6.268 29.110 1.00 94.00 129 MET A O 1
ATOM 1040 N N . ALA A 1 130 ? -9.414 -7.094 28.911 1.00 94.44 130 ALA A N 1
ATOM 1041 C CA . ALA A 1 130 ? -9.477 -7.875 30.144 1.00 94.44 130 ALA A CA 1
ATOM 1042 C C . ALA A 1 130 ? -9.692 -6.986 31.380 1.00 94.44 130 ALA A C 1
ATOM 1044 O O . ALA A 1 130 ? -10.447 -7.358 32.279 1.00 94.44 130 ALA A O 1
ATOM 1045 N N . ASN A 1 131 ? -9.066 -5.809 31.428 1.00 94.38 131 ASN A N 1
ATOM 1046 C CA . ASN A 1 131 ? -9.257 -4.849 32.513 1.00 94.38 131 ASN A CA 1
ATOM 1047 C C . ASN A 1 131 ? -10.657 -4.221 32.488 1.00 94.38 131 ASN A C 1
ATOM 1049 O O . ASN A 1 131 ? -11.285 -4.132 33.542 1.00 94.38 131 ASN A O 1
ATOM 1053 N N . SER A 1 132 ? -11.187 -3.864 31.314 1.00 94.75 132 SER A N 1
ATOM 1054 C CA . SER A 1 132 ? -12.569 -3.385 31.176 1.00 94.75 132 SER A CA 1
ATOM 1055 C C . SER A 1 132 ? -13.578 -4.434 31.647 1.00 94.75 132 SER A C 1
ATOM 1057 O O . SER A 1 132 ? -14.481 -4.121 32.421 1.0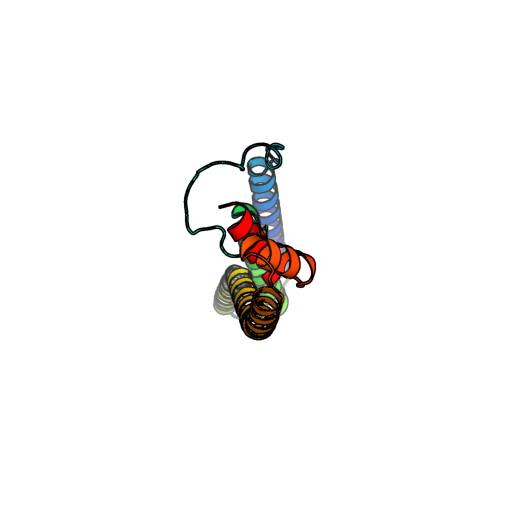0 94.75 132 SER A O 1
ATOM 1059 N N . LEU A 1 133 ? -13.395 -5.698 31.255 1.00 94.88 133 LEU A N 1
ATOM 1060 C CA . LEU A 1 133 ? -14.259 -6.798 31.692 1.00 94.88 133 LEU A CA 1
ATOM 1061 C C . LEU A 1 133 ? -14.186 -7.006 33.213 1.00 94.88 133 LEU A C 1
ATOM 1063 O O . LEU A 1 133 ? -15.218 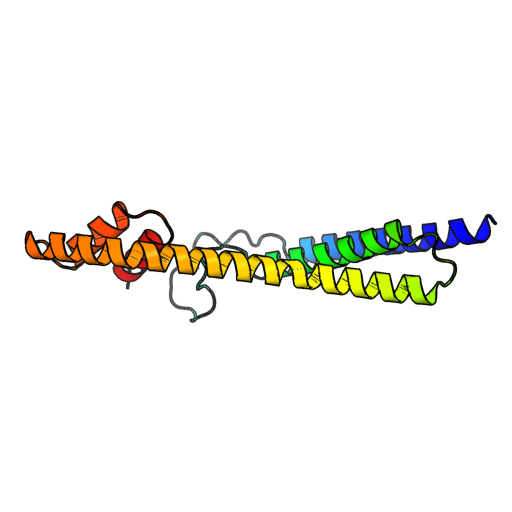-7.151 33.865 1.00 94.88 133 LEU A O 1
ATOM 1067 N N . LYS A 1 134 ? -12.985 -6.954 33.808 1.00 94.88 134 LYS A N 1
ATOM 1068 C CA . LYS A 1 134 ? -12.806 -7.016 35.272 1.00 94.88 134 LYS A CA 1
ATOM 1069 C C . LYS A 1 134 ? -13.463 -5.841 36.000 1.00 94.88 134 LYS A C 1
ATOM 1071 O O . LYS A 1 134 ? -13.942 -6.021 37.114 1.00 94.88 134 LYS A O 1
ATOM 1076 N N . ALA A 1 135 ? -13.497 -4.663 35.382 1.00 94.31 135 ALA A N 1
ATOM 1077 C CA . ALA A 1 135 ? -14.171 -3.478 35.910 1.00 94.31 135 ALA A CA 1
ATOM 1078 C C . ALA A 1 135 ? -15.708 -3.537 35.783 1.00 94.31 135 ALA A C 1
ATOM 1080 O O . ALA A 1 135 ? -16.388 -2.612 36.220 1.00 94.31 135 ALA A O 1
ATOM 1081 N N . GLY A 1 136 ? -16.261 -4.617 35.215 1.00 94.88 136 GLY A N 1
ATOM 1082 C CA . GLY A 1 136 ? -17.701 -4.850 35.113 1.00 94.88 136 GLY A CA 1
ATOM 1083 C C . GLY A 1 136 ? -18.335 -4.380 33.803 1.00 94.88 136 GLY A C 1
ATOM 1084 O O . GLY A 1 136 ? -19.560 -4.403 33.690 1.00 94.88 136 GLY A O 1
ATOM 1085 N N . PHE A 1 137 ? -17.541 -3.973 32.807 1.00 94.38 137 PHE A N 1
ATOM 1086 C CA . PHE A 1 137 ? -18.068 -3.669 31.475 1.00 94.38 137 PHE A CA 1
ATOM 1087 C C . PHE A 1 137 ? -18.535 -4.951 30.777 1.00 94.38 137 PHE A C 1
ATOM 1089 O O . PHE A 1 137 ? -17.924 -6.012 30.913 1.00 94.38 137 PHE A O 1
ATOM 1096 N N . SER A 1 138 ? -19.597 -4.846 29.974 1.00 94.62 138 SER A N 1
ATOM 1097 C CA . SER A 1 138 ? -19.971 -5.923 29.051 1.00 94.62 138 SER A CA 1
ATOM 1098 C C . SER A 1 138 ? -18.969 -6.022 27.893 1.00 94.62 138 SER A C 1
ATOM 1100 O O . SER A 1 138 ? -18.316 -5.040 27.538 1.00 94.62 138 SER A O 1
ATOM 1102 N N . PHE A 1 139 ? -18.856 -7.199 27.271 1.00 92.25 139 PHE A N 1
ATOM 1103 C CA . PHE A 1 139 ? -17.935 -7.415 26.149 1.00 92.25 139 PHE A CA 1
ATOM 1104 C C . PHE A 1 139 ? -18.119 -6.417 24.987 1.00 92.25 139 PHE A C 1
ATOM 1106 O O . PHE A 1 139 ? -17.115 -5.834 24.576 1.00 92.25 139 PHE A O 1
ATOM 1113 N N . PRO A 1 140 ? -19.345 -6.116 24.506 1.00 93.31 140 PRO A N 1
ATOM 1114 C CA . PRO A 1 140 ? -19.534 -5.108 23.460 1.00 93.31 140 PRO A CA 1
ATOM 1115 C C . PRO A 1 140 ? -19.063 -3.710 23.882 1.00 93.31 140 PRO A C 1
ATOM 1117 O O . PRO A 1 140 ? -18.412 -3.026 23.102 1.00 93.31 140 PRO A O 1
ATOM 1120 N N . GLN A 1 141 ? -19.310 -3.305 25.133 1.00 93.25 141 GLN A N 1
ATOM 1121 C CA . GLN A 1 141 ? -18.852 -2.008 25.649 1.00 93.25 141 GLN A CA 1
ATOM 1122 C C . GLN A 1 141 ? -17.324 -1.937 25.761 1.00 93.25 141 GLN A C 1
ATOM 1124 O O . GLN A 1 141 ? -16.726 -0.923 25.408 1.00 93.25 141 GLN A O 1
ATOM 1129 N N . ALA A 1 142 ? -16.684 -3.013 26.230 1.00 93.31 142 ALA A N 1
ATOM 1130 C CA . ALA A 1 142 ? -15.227 -3.109 26.287 1.00 93.31 142 ALA A CA 1
ATOM 1131 C C . ALA A 1 142 ? -14.607 -3.038 24.880 1.00 93.31 142 ALA A C 1
ATOM 1133 O O . ALA A 1 142 ? -13.607 -2.351 24.670 1.00 93.31 142 ALA A O 1
ATOM 1134 N N . LEU A 1 143 ? -15.230 -3.702 23.904 1.00 92.62 143 LEU A N 1
ATOM 1135 C CA . LEU A 1 143 ? -14.804 -3.689 22.510 1.00 92.62 143 LEU A CA 1
ATOM 1136 C C . LEU A 1 143 ? -15.001 -2.311 21.854 1.00 92.62 143 LEU A C 1
ATOM 1138 O O . LEU A 1 143 ? -14.104 -1.841 21.157 1.00 92.62 143 LEU A O 1
ATOM 1142 N N . GLU A 1 144 ? -16.120 -1.628 22.114 1.00 92.62 144 GLU A N 1
ATOM 1143 C CA . GLU A 1 144 ? -16.362 -0.246 21.671 1.00 92.62 144 GLU A CA 1
ATOM 1144 C C . GLU A 1 144 ? -15.331 0.733 22.231 1.00 92.62 144 GLU A C 1
ATOM 1146 O O . GLU A 1 144 ? -14.824 1.583 21.494 1.00 92.62 144 GLU A O 1
ATOM 1151 N N . GLN A 1 145 ? -15.008 0.616 23.521 1.00 92.31 145 GLN A N 1
ATOM 1152 C CA . GLN A 1 145 ? -14.005 1.465 24.156 1.00 92.31 145 GLN A CA 1
ATOM 1153 C C . GLN A 1 145 ? -12.633 1.241 23.519 1.00 92.31 145 GLN A C 1
ATOM 1155 O O . GLN A 1 145 ? -11.976 2.192 23.094 1.00 92.31 145 GLN A O 1
ATOM 1160 N N . LEU A 1 146 ? -12.242 -0.024 23.351 1.00 92.56 146 LEU A N 1
ATOM 1161 C CA . LEU A 1 146 ? -10.977 -0.383 22.726 1.00 92.56 146 LEU A CA 1
ATOM 1162 C C . LEU A 1 146 ? -10.888 0.096 21.269 1.00 92.56 146 LEU A C 1
ATOM 1164 O O . LEU A 1 146 ? -9.840 0.584 20.840 1.00 92.56 146 LEU A O 1
ATOM 1168 N N . ALA A 1 147 ? -11.982 0.000 20.510 1.00 90.88 147 ALA A N 1
ATOM 1169 C CA . ALA A 1 147 ? -12.052 0.478 19.132 1.00 90.88 147 ALA A CA 1
ATOM 1170 C C . ALA A 1 147 ? -11.911 2.006 19.026 1.00 90.88 147 ALA A C 1
ATOM 1172 O O . ALA A 1 147 ? -11.370 2.493 18.032 1.00 90.88 147 ALA A O 1
ATOM 1173 N N . LYS A 1 148 ? -12.376 2.762 20.029 1.00 89.94 148 LYS A N 1
ATOM 1174 C CA . LYS A 1 148 ? -12.256 4.229 20.082 1.00 89.94 148 LYS A CA 1
ATOM 1175 C C . LYS A 1 148 ? -10.865 4.698 20.502 1.00 89.94 148 LYS A C 1
ATOM 1177 O O . LYS A 1 148 ? -10.392 5.704 19.984 1.00 89.94 148 LYS A O 1
ATOM 1182 N N . GLU A 1 149 ? -10.223 3.990 21.426 1.00 90.62 149 GLU A N 1
ATOM 1183 C CA . GLU A 1 149 ? -8.927 4.395 21.989 1.00 90.62 149 GLU A CA 1
ATOM 1184 C C . GLU A 1 149 ? -7.725 3.928 21.156 1.00 90.62 149 GLU A C 1
ATOM 1186 O O . GLU A 1 149 ? -6.656 4.536 21.205 1.00 90.62 149 GLU A O 1
ATOM 1191 N N . SER A 1 150 ? -7.882 2.865 20.365 1.00 90.31 150 SER A N 1
ATOM 1192 C CA . SER A 1 150 ? -6.773 2.291 19.601 1.00 90.31 150 SER A CA 1
ATOM 1193 C C . SER A 1 150 ? -6.478 3.054 18.305 1.00 90.31 150 SER A C 1
ATOM 1195 O O . SER A 1 150 ? -7.366 3.428 17.537 1.00 90.31 150 SER A O 1
ATOM 1197 N N . ALA A 1 151 ? -5.196 3.199 17.973 1.00 88.56 151 ALA A N 1
ATOM 1198 C CA . ALA A 1 151 ? -4.782 3.678 16.657 1.00 88.56 151 ALA A CA 1
ATOM 1199 C C . ALA A 1 151 ? -4.976 2.600 15.570 1.00 88.56 151 ALA A C 1
ATOM 1201 O O . ALA A 1 151 ? -4.893 1.400 15.840 1.00 88.56 151 ALA A O 1
ATOM 1202 N N . ALA A 1 152 ? -5.141 3.014 14.310 1.00 83.00 152 ALA A N 1
ATOM 1203 C CA . ALA A 1 152 ? -5.160 2.085 13.175 1.00 83.00 152 ALA A CA 1
ATOM 1204 C C . ALA A 1 152 ? -3.832 1.288 13.074 1.00 83.00 152 ALA A C 1
ATOM 1206 O O . ALA A 1 152 ? -2.759 1.871 13.305 1.00 83.00 152 ALA A O 1
ATOM 1207 N N . PRO A 1 153 ? -3.846 -0.001 12.669 1.00 85.12 153 PRO A N 1
ATOM 1208 C CA . PRO A 1 153 ? -4.970 -0.761 12.098 1.00 85.12 153 PRO A CA 1
ATOM 1209 C C . PRO A 1 153 ? -5.970 -1.358 13.101 1.00 85.12 153 PRO A C 1
ATOM 1211 O O . PRO A 1 153 ? -7.068 -1.714 12.688 1.00 85.12 153 PRO A O 1
ATOM 1214 N N . PHE A 1 154 ? -5.632 -1.452 14.387 1.00 87.81 154 PHE A N 1
ATOM 1215 C CA . PHE A 1 154 ? -6.428 -2.199 15.367 1.00 87.81 154 PHE A CA 1
ATOM 1216 C C . PHE A 1 154 ? -7.873 -1.697 15.519 1.00 87.81 154 PHE A C 1
ATOM 1218 O O . PHE A 1 154 ? -8.814 -2.487 15.461 1.00 87.81 154 PHE A O 1
ATOM 1225 N N . SER A 1 155 ? -8.079 -0.378 15.612 1.00 86.44 155 SER A N 1
ATOM 1226 C CA . SER A 1 155 ? -9.427 0.205 15.697 1.00 86.44 155 SER A CA 1
ATOM 1227 C C . SER A 1 155 ? -10.308 -0.099 14.490 1.00 86.44 155 SER A C 1
ATOM 1229 O O . SER A 1 155 ? -11.523 -0.185 14.638 1.00 86.44 155 SER A O 1
ATOM 1231 N N . GLN A 1 156 ? -9.735 -0.289 13.300 1.00 84.06 156 GLN A N 1
ATOM 1232 C CA . GLN A 1 156 ? -10.508 -0.617 12.099 1.00 84.06 156 GLN A CA 1
ATOM 1233 C C . GLN A 1 156 ? -11.083 -2.032 12.183 1.00 84.06 156 GLN A C 1
ATOM 1235 O O . GLN A 1 156 ? -12.259 -2.222 11.887 1.00 84.06 156 GLN A O 1
ATOM 1240 N N . GLU A 1 157 ? -10.276 -2.995 12.635 1.00 85.75 157 GLU A N 1
ATOM 1241 C CA . GLU A 1 157 ? -10.698 -4.390 12.796 1.00 85.75 157 GLU A CA 1
ATOM 1242 C C . GLU A 1 157 ? -11.744 -4.522 13.911 1.00 85.75 157 GLU A C 1
ATOM 1244 O O . GLU A 1 157 ? -12.771 -5.162 13.720 1.00 85.75 157 GLU A O 1
ATOM 1249 N N . MET A 1 158 ? -11.555 -3.849 15.052 1.00 90.12 158 MET A N 1
ATOM 1250 C CA . MET A 1 158 ? -12.540 -3.895 16.143 1.00 90.12 158 MET A CA 1
ATOM 1251 C C . MET A 1 158 ? -13.869 -3.231 15.750 1.00 90.12 158 MET A C 1
ATOM 1253 O O . MET A 1 158 ? -14.935 -3.757 16.058 1.00 90.12 158 MET A O 1
ATOM 1257 N N . ASN A 1 159 ? -13.831 -2.119 15.004 1.00 85.00 159 ASN A N 1
ATOM 1258 C CA . ASN A 1 159 ? -15.039 -1.504 14.441 1.00 85.00 159 ASN A CA 1
ATOM 1259 C C . ASN A 1 159 ? -15.727 -2.382 13.385 1.00 85.00 159 ASN A C 1
ATOM 1261 O O . ASN A 1 159 ? -16.927 -2.222 13.170 1.00 85.00 159 ASN A O 1
ATOM 1265 N N . LEU A 1 160 ? -14.989 -3.255 12.691 1.00 85.06 160 LEU A N 1
ATOM 1266 C CA . LEU A 1 160 ? -15.575 -4.231 11.777 1.00 85.06 160 LEU A CA 1
ATOM 1267 C C . LEU A 1 160 ? -16.307 -5.318 12.568 1.00 85.06 160 LEU A C 1
ATOM 1269 O O . LEU A 1 160 ? -17.474 -5.562 12.291 1.00 85.06 160 LEU A O 1
ATOM 1273 N N . VAL A 1 161 ? -15.663 -5.875 13.597 1.00 87.19 161 VAL A N 1
ATOM 1274 C CA . VAL A 1 161 ? -16.254 -6.895 14.480 1.00 87.19 161 VAL A CA 1
ATOM 1275 C C . VAL A 1 161 ? -17.516 -6.381 15.179 1.00 87.19 161 VAL A C 1
ATOM 1277 O O . VAL A 1 161 ? -18.476 -7.120 15.309 1.00 87.19 161 VAL A O 1
ATOM 1280 N N . LEU A 1 162 ? -17.559 -5.109 15.587 1.00 85.44 162 LEU A N 1
ATOM 1281 C CA . LEU A 1 162 ? -18.756 -4.499 16.191 1.00 85.44 162 LEU A CA 1
ATOM 1282 C C . LEU A 1 162 ? -19.950 -4.363 15.232 1.00 85.44 162 LEU A C 1
ATOM 1284 O O . LEU A 1 162 ? -21.071 -4.138 15.685 1.00 85.44 162 LEU A O 1
ATOM 1288 N N . LYS A 1 163 ? -19.708 -4.408 13.917 1.00 83.38 163 LYS A N 1
ATOM 1289 C CA . LYS A 1 163 ? -20.746 -4.284 12.883 1.00 83.38 163 LYS A CA 1
ATOM 1290 C C . LYS A 1 163 ? -21.255 -5.636 12.379 1.00 83.38 163 LYS A C 1
ATOM 1292 O O . LYS A 1 163 ? -22.261 -5.633 11.666 1.00 83.38 163 LYS A O 1
ATOM 1297 N N . GLU A 1 164 ? -20.547 -6.725 12.675 1.00 78.06 164 GLU A N 1
ATOM 1298 C CA . GLU A 1 164 ? -20.969 -8.106 12.397 1.00 78.06 164 GLU A CA 1
ATOM 1299 C C . GLU A 1 164 ? -21.927 -8.608 13.485 1.00 78.06 164 GLU A C 1
ATOM 1301 O O . GLU A 1 164 ? -22.942 -9.233 13.099 1.00 78.06 164 GLU A O 1
#

Secondary structure (DSSP, 8-state):
-HHHHHHHHHHHHHHHHHHHHHHHHHHHHT---S-SSSS--S----SS--S-----HHHHHHHHHHHHHHHHHHHHHHTTT-S-HHHHHHHHHHHHHHHHHHHHHHHHHHHHHHHHHHHHHHHHHHHHHHHHHHTT--HHHHHHHHHHHSPTTHHHHHHHHTT-